Protein AF-A0A355X8R9-F1 (afdb_monomer_lite)

pLDDT: mean 84.22, std 6.58, range [48.84, 92.0]

Foldseek 3Di:
DPPDDDPDDDDFAQDCVVVVVVVCVVQDDDPVSDDDDDDDWDKHADPDPDDDPPVRDRIDTDD

Secondary structure (DSSP, 8-state):
---SPPSS-----S-SHHHHHHHHHHH--SGGGPPP-----EEEE---SS-BTTTB-SEEEE-

Sequence (63 aa):
GGSEKLEERLCVRPTSETLFCEHFKDIVHSHRDLPKLYNQWVSVVRWEKTTRPFLRSREFLWQ

Structure (mmCIF, N/CA/C/O backbone):
data_AF-A0A355X8R9-F1
#
_entry.id   AF-A0A355X8R9-F1
#
loop_
_atom_site.group_PDB
_atom_site.id
_atom_site.type_symbol
_atom_site.label_atom_id
_atom_site.label_alt_id
_atom_site.label_comp_id
_atom_site.label_asym_id
_atom_site.label_entity_id
_atom_site.label_seq_id
_atom_site.pdbx_PDB_ins_code
_atom_site.Cartn_x
_atom_site.Cartn_y
_atom_site.Cartn_z
_atom_site.occupancy
_atom_site.B_iso_or_equiv
_atom_site.auth_seq_id
_atom_site.auth_comp_id
_atom_site.auth_asym_id
_atom_site.auth_atom_id
_atom_site.pdbx_PDB_model_num
ATOM 1 N N . GLY A 1 1 ? -0.442 20.530 -18.714 1.00 48.84 1 GLY A N 1
ATOM 2 C CA . GLY A 1 1 ? -0.341 20.761 -17.260 1.00 48.84 1 GLY A CA 1
ATOM 3 C C . GLY A 1 1 ? 0.810 19.938 -16.732 1.00 48.84 1 GLY A C 1
ATOM 4 O O . GLY A 1 1 ? 0.950 18.809 -17.179 1.00 48.84 1 GLY A O 1
ATOM 5 N N . GLY A 1 2 ? 1.667 20.506 -15.885 1.00 72.62 2 GLY A N 1
ATOM 6 C CA . GLY A 1 2 ? 2.879 19.828 -15.390 1.00 72.62 2 GLY A CA 1
ATOM 7 C C . GLY A 1 2 ? 4.082 20.745 -15.155 1.00 72.62 2 GLY A C 1
ATOM 8 O O . GLY A 1 2 ? 5.103 20.290 -14.655 1.00 72.62 2 GLY A O 1
ATOM 9 N N . SER A 1 3 ? 3.975 22.026 -15.513 1.00 78.06 3 SER A N 1
ATOM 10 C CA . SER A 1 3 ? 5.056 23.003 -15.327 1.00 78.06 3 SER A CA 1
ATOM 11 C C . SER A 1 3 ? 5.062 23.646 -13.937 1.00 78.06 3 SER A C 1
ATOM 13 O O . SER A 1 3 ? 6.041 24.288 -13.567 1.00 78.06 3 SER A O 1
ATOM 15 N N . GLU A 1 4 ? 3.980 23.494 -13.172 1.00 84.75 4 GLU A N 1
ATOM 16 C CA . GLU A 1 4 ? 3.876 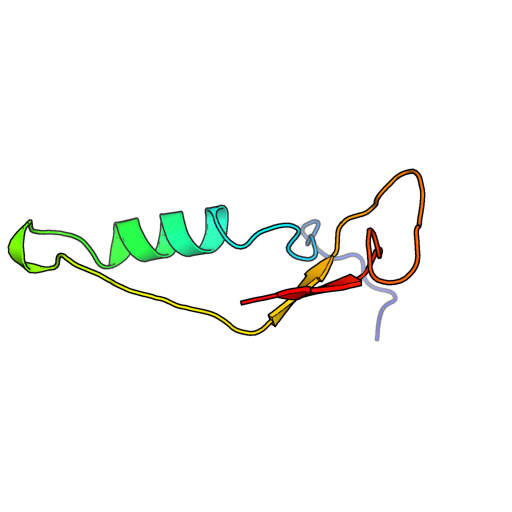24.021 -11.814 1.00 84.75 4 GLU A CA 1
ATOM 17 C C . GLU A 1 4 ? 4.491 23.031 -10.827 1.00 84.75 4 GLU A C 1
ATOM 19 O O . GLU A 1 4 ? 4.206 21.831 -10.856 1.00 84.75 4 GLU A O 1
ATOM 24 N N . LYS A 1 5 ? 5.372 23.535 -9.958 1.00 80.31 5 LYS A N 1
ATOM 25 C CA . LYS A 1 5 ? 5.897 22.741 -8.850 1.00 80.31 5 LYS A CA 1
ATOM 26 C C . LYS A 1 5 ? 4.756 22.445 -7.889 1.00 80.31 5 LYS A C 1
ATOM 28 O O . LYS A 1 5 ? 4.050 23.357 -7.474 1.00 80.31 5 LYS A O 1
ATOM 33 N N . LEU A 1 6 ? 4.634 21.177 -7.511 1.00 84.81 6 LEU A N 1
ATOM 34 C CA . LEU A 1 6 ? 3.791 20.786 -6.390 1.00 84.81 6 LEU A CA 1
ATOM 35 C C . LEU A 1 6 ? 4.245 21.532 -5.129 1.00 84.81 6 LEU A C 1
ATOM 37 O O . LEU A 1 6 ? 5.448 21.695 -4.905 1.00 84.81 6 LEU A O 1
ATOM 41 N N . GLU A 1 7 ? 3.273 21.957 -4.326 1.00 86.88 7 GLU A N 1
ATOM 42 C CA . GLU A 1 7 ? 3.502 22.589 -3.023 1.00 86.88 7 GLU A CA 1
ATOM 43 C C . GLU A 1 7 ? 4.261 21.641 -2.084 1.00 86.88 7 GLU A C 1
ATOM 45 O O . GLU A 1 7 ? 5.215 22.040 -1.417 1.00 86.88 7 GLU A O 1
ATOM 50 N N . GLU A 1 8 ? 3.928 20.349 -2.147 1.00 84.81 8 GLU A N 1
ATOM 51 C CA . GLU A 1 8 ? 4.582 19.290 -1.389 1.00 84.81 8 GLU A CA 1
ATOM 52 C C . GLU A 1 8 ? 5.073 18.154 -2.290 1.00 84.81 8 GLU A C 1
ATOM 54 O O . GLU A 1 8 ? 4.530 17.857 -3.358 1.00 84.81 8 GLU A O 1
ATOM 59 N N . ARG A 1 9 ? 6.147 17.487 -1.856 1.00 85.19 9 ARG A N 1
ATOM 60 C CA . AR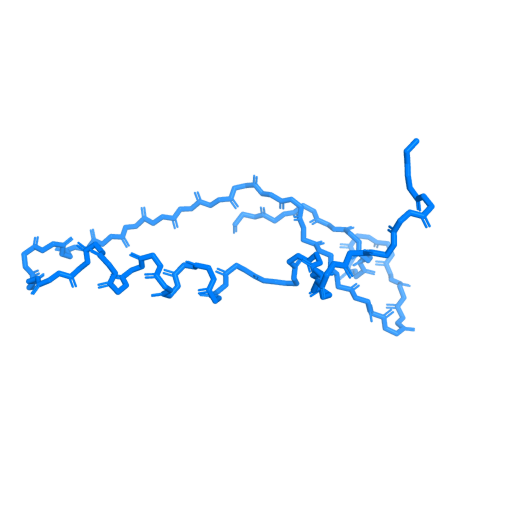G A 1 9 ? 6.696 16.340 -2.582 1.00 85.19 9 ARG A CA 1
ATOM 61 C C . ARG A 1 9 ? 5.805 15.124 -2.360 1.00 85.19 9 ARG A C 1
ATOM 63 O O . ARG A 1 9 ? 5.774 14.578 -1.264 1.00 85.19 9 ARG A O 1
ATOM 70 N N . LEU A 1 10 ? 5.166 14.653 -3.423 1.00 85.94 10 LEU A N 1
ATOM 71 C CA . LEU A 1 10 ? 4.417 13.400 -3.407 1.00 85.94 10 LEU A CA 1
ATOM 72 C C . LEU A 1 10 ? 5.328 12.225 -3.769 1.00 85.94 10 LEU A C 1
ATOM 74 O O . LEU A 1 10 ? 6.180 12.327 -4.656 1.00 85.94 10 LEU A O 1
ATOM 78 N N . CYS A 1 11 ? 5.142 11.097 -3.088 1.00 85.38 11 CYS A N 1
ATOM 79 C CA . CYS A 1 11 ? 5.829 9.848 -3.389 1.00 85.38 11 CYS A CA 1
ATOM 80 C C . CYS A 1 11 ? 4.845 8.807 -3.936 1.00 85.38 11 CYS A C 1
ATOM 82 O O . CYS A 1 11 ? 3.684 8.740 -3.535 1.00 85.38 11 CYS A O 1
ATOM 84 N N . VAL A 1 12 ? 5.320 7.972 -4.861 1.00 84.94 12 VAL A N 1
ATOM 85 C CA . VAL A 1 12 ? 4.585 6.769 -5.270 1.00 84.94 12 VAL A CA 1
ATOM 86 C C . VAL A 1 12 ? 4.811 5.701 -4.207 1.00 84.94 12 VAL A C 1
ATOM 88 O O . VAL A 1 12 ? 5.942 5.522 -3.755 1.00 84.94 12 VAL A O 1
ATOM 91 N N . ARG A 1 13 ? 3.750 4.991 -3.810 1.00 84.25 13 ARG A N 1
ATOM 92 C CA . ARG A 1 13 ? 3.811 4.003 -2.725 1.00 84.25 13 ARG A CA 1
ATOM 93 C C . ARG A 1 13 ? 4.891 2.925 -2.965 1.00 84.25 13 ARG A C 1
ATOM 95 O O . ARG A 1 13 ? 4.825 2.198 -3.962 1.00 84.25 13 ARG A O 1
ATOM 102 N N . PRO A 1 14 ? 5.846 2.755 -2.033 1.00 82.19 14 PRO A N 1
ATOM 103 C CA . PRO A 1 14 ? 6.743 1.597 -2.010 1.00 82.19 14 PRO A CA 1
ATOM 104 C C . PRO A 1 14 ? 6.173 0.421 -1.194 1.00 82.19 14 PRO A C 1
ATOM 106 O O . PRO A 1 14 ? 6.637 -0.718 -1.307 1.00 82.19 14 PRO A O 1
ATOM 109 N N . THR A 1 15 ? 5.190 0.715 -0.343 1.00 85.38 15 THR A N 1
ATOM 110 C CA . THR A 1 15 ? 4.391 -0.164 0.521 1.00 85.38 15 THR A CA 1
ATOM 111 C C . THR A 1 15 ? 3.198 0.673 1.018 1.00 85.38 15 THR A C 1
ATOM 113 O O . THR A 1 15 ? 3.284 1.903 1.027 1.00 85.38 15 THR A O 1
ATOM 116 N N . SER A 1 16 ? 2.080 0.038 1.376 1.00 87.06 16 SER A N 1
ATOM 117 C CA . SER A 1 16 ? 0.866 0.724 1.851 1.00 87.06 16 SER A CA 1
ATOM 118 C C . SER A 1 16 ? 0.776 0.828 3.385 1.00 87.06 16 SER A C 1
ATOM 120 O O . SER A 1 16 ? -0.255 1.257 3.889 1.00 87.06 16 SER A O 1
ATOM 122 N N . GLU A 1 17 ? 1.815 0.451 4.141 1.00 84.69 17 GLU A N 1
ATOM 123 C CA . GLU A 1 17 ? 1.791 0.439 5.618 1.00 84.69 17 GLU A CA 1
ATOM 124 C C . GLU A 1 17 ? 1.408 1.786 6.232 1.00 84.69 17 GLU A C 1
ATOM 126 O O . GLU A 1 17 ? 0.536 1.827 7.088 1.00 84.69 17 GLU A O 1
ATOM 131 N N . THR A 1 18 ? 2.009 2.894 5.792 1.00 85.50 18 THR A N 1
ATOM 132 C CA . THR A 1 18 ? 1.725 4.220 6.366 1.00 85.50 18 THR A CA 1
ATOM 133 C C . THR A 1 18 ? 0.270 4.632 6.152 1.00 85.50 18 THR A C 1
ATOM 135 O O . THR A 1 18 ? -0.387 5.066 7.094 1.00 85.50 18 THR A O 1
ATOM 138 N N . LEU A 1 19 ? -0.253 4.397 4.946 1.00 86.81 19 LEU A N 1
ATOM 139 C CA . LEU A 1 19 ? -1.650 4.655 4.595 1.00 86.81 19 LEU A CA 1
ATOM 140 C C . LEU A 1 19 ? -2.612 3.785 5.414 1.00 86.81 19 LEU A C 1
ATOM 142 O O . LEU A 1 19 ? -3.611 4.278 5.933 1.00 86.81 19 LEU A O 1
ATOM 146 N N . PHE A 1 20 ? -2.312 2.491 5.550 1.00 87.25 20 PHE A N 1
ATOM 147 C CA . PHE A 1 20 ? -3.143 1.587 6.340 1.00 87.25 20 PHE A CA 1
ATOM 148 C C . PHE A 1 20 ? -3.063 1.890 7.834 1.00 87.25 20 PHE A C 1
ATOM 150 O O . PHE A 1 20 ? -4.085 1.819 8.499 1.00 87.25 20 PHE A O 1
ATOM 157 N N . CYS A 1 21 ? -1.900 2.251 8.375 1.00 85.75 21 CYS A N 1
ATOM 158 C CA . CYS A 1 21 ? -1.738 2.591 9.788 1.00 85.75 21 CYS A CA 1
ATOM 159 C C . CYS A 1 21 ? -2.549 3.831 10.183 1.00 85.75 21 CYS A C 1
ATOM 161 O O . CYS A 1 21 ? -3.215 3.808 11.218 1.00 85.75 21 CYS A O 1
ATOM 163 N N . GLU A 1 22 ? -2.533 4.886 9.363 1.00 89.25 22 GLU A N 1
ATOM 164 C CA . GLU A 1 22 ? -3.388 6.064 9.573 1.00 89.25 22 GLU A CA 1
ATOM 165 C C . GLU A 1 22 ? -4.867 5.684 9.497 1.00 89.25 22 GLU A C 1
ATOM 167 O O . GLU A 1 22 ? -5.634 5.989 10.407 1.00 89.25 22 GLU A O 1
ATOM 172 N N . HIS A 1 23 ? -5.250 4.907 8.484 1.00 89.31 23 HIS A N 1
ATOM 173 C CA . HIS A 1 23 ? -6.624 4.438 8.354 1.00 89.31 23 HIS A CA 1
ATOM 174 C C . HIS A 1 23 ? -7.069 3.565 9.541 1.00 89.31 23 HIS A C 1
ATOM 176 O O . HIS A 1 23 ? -8.166 3.737 10.064 1.00 89.31 23 HIS A O 1
ATOM 182 N N . PHE A 1 24 ? -6.221 2.643 10.005 1.00 89.56 24 PHE A N 1
ATOM 183 C CA . PHE A 1 24 ? -6.524 1.766 11.133 1.00 89.56 24 PHE A CA 1
ATOM 184 C C . PHE A 1 24 ? -6.686 2.541 12.439 1.00 89.56 24 PHE A C 1
ATOM 186 O O . PHE A 1 24 ? -7.561 2.196 13.232 1.00 89.56 24 PHE A O 1
ATOM 193 N N . LYS A 1 25 ? -5.894 3.597 12.648 1.00 88.50 25 LYS A N 1
ATOM 194 C CA . LYS A 1 25 ? -6.032 4.490 13.805 1.00 88.50 25 LYS A CA 1
ATOM 195 C C . LYS A 1 25 ? -7.408 5.160 13.851 1.00 88.50 25 LYS A C 1
ATOM 197 O O . LYS A 1 25 ? -7.976 5.292 14.933 1.00 88.50 25 LYS A O 1
ATOM 202 N N . ASP A 1 26 ? -7.937 5.550 12.697 1.00 89.88 26 ASP A N 1
ATOM 203 C CA . ASP A 1 26 ? -9.212 6.262 12.612 1.00 89.88 26 ASP A CA 1
ATOM 204 C C . ASP A 1 26 ? -10.431 5.333 12.685 1.00 89.88 26 ASP A C 1
ATOM 206 O O . ASP A 1 26 ? -11.501 5.772 13.090 1.00 89.88 26 ASP A O 1
ATOM 210 N N . ILE A 1 27 ? -10.299 4.054 12.312 1.00 90.06 27 ILE A N 1
ATOM 211 C CA . ILE A 1 27 ? -11.433 3.108 12.310 1.00 90.06 27 ILE A CA 1
ATOM 212 C C . ILE A 1 27 ? -11.478 2.168 13.521 1.00 90.06 27 ILE A C 1
ATOM 214 O O . ILE A 1 27 ? -12.520 1.561 13.766 1.00 90.06 27 ILE A O 1
ATOM 218 N N . VAL A 1 28 ? -10.360 1.957 14.224 1.00 89.50 28 VAL A N 1
ATOM 219 C CA . VAL A 1 28 ? -10.288 1.040 15.372 1.00 89.50 28 VAL A CA 1
ATOM 220 C C . VAL A 1 28 ? -10.317 1.853 16.662 1.00 89.50 28 VAL A C 1
ATOM 222 O O . VAL A 1 28 ? -9.333 2.492 17.030 1.00 89.50 28 VAL A O 1
ATOM 225 N N . HIS A 1 29 ? -11.439 1.801 17.382 1.00 92.00 29 HIS A N 1
ATOM 226 C CA . HIS A 1 29 ? -11.610 2.510 18.656 1.00 92.00 29 HIS A CA 1
ATOM 227 C C . HIS A 1 29 ? -11.878 1.567 19.831 1.00 92.00 29 HIS A C 1
ATOM 229 O O . HIS A 1 29 ? -11.617 1.913 20.983 1.00 92.00 29 HIS A O 1
ATOM 235 N N . SER A 1 30 ? -12.377 0.361 19.561 1.00 91.50 30 SER A N 1
ATOM 236 C CA . SER A 1 30 ? -12.658 -0.656 20.567 1.00 91.50 30 SER A CA 1
ATOM 237 C C . SER A 1 30 ? -12.131 -2.021 20.141 1.00 91.50 30 SER A C 1
ATOM 239 O O . SER A 1 30 ? -12.020 -2.331 18.956 1.00 91.50 30 SER A O 1
ATOM 241 N N . HIS A 1 31 ? -11.891 -2.903 21.115 1.00 87.06 31 HIS A N 1
ATOM 242 C CA . HIS A 1 31 ? -11.520 -4.295 20.839 1.00 87.06 31 HIS A CA 1
ATOM 243 C C . HIS A 1 31 ? -12.575 -5.021 19.979 1.00 87.06 31 HIS A C 1
ATOM 245 O O . HIS A 1 31 ? -12.267 -6.033 19.353 1.00 87.06 31 HIS A O 1
ATOM 251 N N . ARG A 1 32 ? -13.822 -4.528 19.984 1.00 91.00 32 ARG A N 1
ATOM 252 C CA . ARG A 1 32 ? -14.946 -5.072 19.211 1.00 91.00 32 ARG A CA 1
ATOM 253 C C . ARG A 1 32 ? -14.833 -4.797 17.714 1.00 91.00 32 ARG A C 1
ATOM 255 O O . ARG 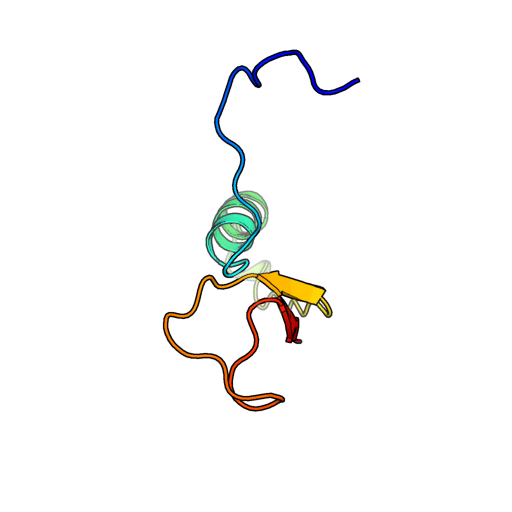A 1 32 ? -15.466 -5.495 16.932 1.00 91.00 32 ARG A O 1
ATOM 262 N N . ASP A 1 33 ? -14.037 -3.805 17.319 1.00 87.75 33 ASP A N 1
ATOM 263 C CA . ASP A 1 33 ? -13.852 -3.454 15.911 1.00 87.75 33 ASP A CA 1
ATOM 264 C C . ASP A 1 33 ? -12.924 -4.443 15.192 1.00 87.75 33 ASP A C 1
ATOM 266 O O . ASP A 1 33 ? -12.902 -4.485 13.960 1.00 87.75 33 ASP A O 1
ATOM 270 N N . LEU A 1 34 ? -12.180 -5.250 15.953 1.00 91.06 34 LEU A N 1
ATOM 271 C CA . LEU A 1 34 ? -11.254 -6.263 15.463 1.00 91.06 34 LEU A CA 1
ATOM 272 C C . LEU A 1 34 ? -11.937 -7.641 15.345 1.00 91.06 34 LEU A C 1
ATOM 274 O O . LEU A 1 34 ? -12.805 -7.964 16.156 1.00 91.06 34 LEU A O 1
ATOM 278 N N . PRO A 1 35 ? -11.517 -8.489 14.384 1.00 88.25 35 PRO A N 1
ATOM 279 C CA . PRO A 1 35 ? -10.400 -8.293 13.455 1.00 88.25 35 PRO A CA 1
ATOM 280 C C . PRO A 1 35 ? -10.793 -7.515 12.187 1.00 88.25 35 PRO A C 1
ATOM 282 O O . PRO A 1 35 ? -11.844 -7.752 11.593 1.00 88.25 35 PRO A O 1
ATOM 285 N N . LYS A 1 36 ? -9.909 -6.622 11.724 1.00 84.56 36 LYS A N 1
ATOM 286 C CA . LYS A 1 36 ? -10.003 -6.013 10.388 1.00 84.56 36 LYS A CA 1
ATOM 287 C C . LYS A 1 36 ? -9.043 -6.730 9.444 1.00 84.56 36 LYS A C 1
ATOM 289 O O . LYS A 1 36 ? -7.835 -6.703 9.655 1.00 84.56 36 LYS A O 1
ATOM 294 N N . LEU A 1 37 ? -9.589 -7.377 8.419 1.00 87.50 37 LEU A N 1
ATOM 295 C CA . LEU A 1 37 ? -8.827 -8.110 7.411 1.00 87.50 37 LEU A CA 1
ATOM 296 C C . LEU A 1 37 ? -8.981 -7.390 6.073 1.00 87.50 37 LEU A C 1
ATOM 298 O O . LEU A 1 37 ? -10.009 -7.523 5.411 1.00 87.50 37 LEU A O 1
ATOM 302 N N . TYR A 1 38 ? -7.968 -6.611 5.698 1.00 87.00 38 TYR A N 1
ATOM 303 C CA . TYR A 1 38 ? -7.927 -5.928 4.409 1.00 87.0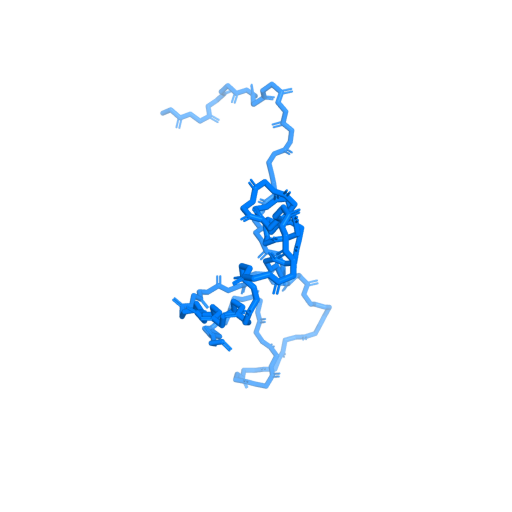0 38 TYR A CA 1
ATOM 304 C C . TYR A 1 38 ? -6.869 -6.528 3.508 1.00 87.00 38 TYR A C 1
ATOM 306 O O . TYR A 1 38 ? -5.805 -6.953 3.953 1.00 87.00 38 TYR A O 1
ATOM 314 N N . ASN A 1 39 ? -7.198 -6.537 2.225 1.00 87.81 39 ASN A N 1
ATOM 315 C CA . ASN A 1 39 ? -6.333 -7.019 1.180 1.00 87.81 39 ASN A CA 1
ATOM 316 C C . ASN A 1 39 ? -6.453 -6.108 -0.045 1.00 87.81 39 ASN A C 1
ATOM 318 O O . ASN A 1 39 ? -7.565 -5.693 -0.381 1.00 87.81 39 ASN A O 1
ATOM 322 N N . GLN A 1 40 ? -5.340 -5.793 -0.707 1.00 84.44 40 GLN A N 1
ATOM 323 C CA . GLN A 1 40 ? -5.323 -4.842 -1.812 1.00 84.44 40 GLN A CA 1
ATOM 324 C C . GLN A 1 40 ? -4.466 -5.351 -2.978 1.00 84.44 40 GLN A C 1
ATOM 326 O O . GLN A 1 40 ? -3.249 -5.406 -2.888 1.00 84.44 40 GLN A O 1
ATOM 331 N N . TRP A 1 41 ? -5.105 -5.604 -4.123 1.00 89.38 41 TRP A N 1
ATOM 332 C CA . TRP A 1 41 ? -4.422 -5.956 -5.373 1.00 89.38 41 TRP A CA 1
ATOM 333 C C . TRP A 1 41 ? -3.968 -4.709 -6.122 1.00 89.38 41 TRP A C 1
ATOM 335 O O . TRP A 1 41 ? -4.792 -4.004 -6.709 1.00 89.38 41 TRP A O 1
ATOM 345 N N . VAL A 1 42 ? -2.669 -4.417 -6.107 1.00 88.31 42 VAL A N 1
ATOM 346 C CA . VAL A 1 42 ? -2.121 -3.169 -6.647 1.00 88.31 42 VAL A CA 1
ATOM 347 C C . VAL A 1 42 ? -0.696 -3.286 -7.174 1.00 88.31 42 VAL A C 1
ATOM 349 O O . VAL A 1 42 ? 0.065 -4.149 -6.751 1.00 88.31 42 VAL A O 1
ATOM 352 N N . SER A 1 43 ? -0.300 -2.359 -8.057 1.00 87.50 43 SER A N 1
ATOM 353 C CA . SER A 1 43 ? 1.116 -2.146 -8.357 1.00 87.50 43 SER A CA 1
ATOM 354 C C . SER A 1 43 ? 1.807 -1.308 -7.279 1.00 87.50 43 SER A C 1
ATOM 356 O O . SER A 1 43 ? 1.248 -0.352 -6.718 1.00 87.50 43 SER A O 1
ATOM 358 N N . VAL A 1 44 ? 3.043 -1.701 -6.984 1.00 87.12 44 VAL A N 1
ATOM 359 C CA . VAL A 1 44 ? 3.947 -1.052 -6.036 1.00 87.12 44 VAL A CA 1
ATOM 360 C C . VAL A 1 44 ? 5.228 -0.685 -6.771 1.00 87.12 44 VAL A C 1
ATOM 362 O O . VAL A 1 44 ? 5.719 -1.463 -7.593 1.00 87.12 44 VAL A O 1
ATOM 365 N N . VAL A 1 45 ? 5.778 0.493 -6.466 1.00 88.19 45 VAL A N 1
ATOM 366 C CA . VAL A 1 45 ? 7.007 0.980 -7.097 1.00 88.19 45 VAL A CA 1
ATOM 367 C C . VAL A 1 45 ? 8.145 1.015 -6.084 1.00 88.19 45 VAL A C 1
ATOM 369 O O . VAL A 1 45 ? 8.079 1.715 -5.078 1.00 88.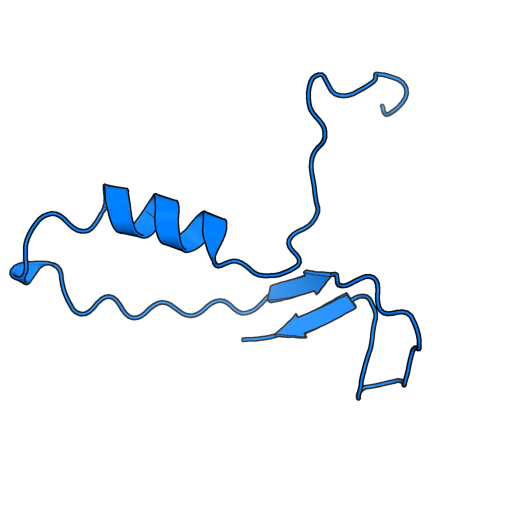19 45 VAL A O 1
ATOM 372 N N . ARG A 1 46 ? 9.226 0.281 -6.363 1.00 87.12 46 ARG A N 1
ATOM 373 C CA . ARG A 1 46 ? 10.467 0.287 -5.576 1.00 87.12 46 ARG A CA 1
ATOM 374 C C . ARG A 1 46 ? 11.660 0.550 -6.481 1.00 87.12 46 ARG A C 1
ATOM 376 O O . ARG A 1 46 ? 11.886 -0.141 -7.473 1.00 87.12 46 ARG A O 1
ATOM 383 N N . TRP A 1 47 ? 12.458 1.558 -6.141 1.00 84.94 47 TRP A N 1
ATOM 384 C CA . TRP A 1 47 ? 13.644 1.920 -6.918 1.00 84.94 47 TRP A CA 1
ATOM 385 C C . TRP A 1 47 ? 14.839 1.022 -6.567 1.00 84.94 47 TRP A C 1
ATOM 387 O O . TRP A 1 47 ? 15.787 1.428 -5.899 1.00 84.94 47 TRP A O 1
ATOM 397 N N . GLU A 1 48 ? 14.767 -0.230 -7.011 1.00 81.44 48 GLU A N 1
ATOM 398 C CA . GLU A 1 48 ? 15.780 -1.256 -6.757 1.00 81.44 48 GLU A CA 1
ATOM 399 C C . GLU A 1 48 ? 17.082 -1.003 -7.540 1.00 81.44 48 GLU A C 1
ATOM 401 O O . GLU A 1 48 ? 17.055 -0.664 -8.725 1.00 81.44 48 GLU A O 1
ATOM 406 N N . LYS A 1 49 ? 18.242 -1.218 -6.895 1.00 80.25 49 LYS A N 1
ATOM 407 C CA . LYS A 1 49 ? 19.580 -1.002 -7.496 1.00 80.25 49 LYS A CA 1
ATOM 408 C C . LYS A 1 49 ? 19.924 -1.983 -8.623 1.00 80.25 49 LYS A C 1
ATOM 410 O O . LYS A 1 49 ? 20.769 -1.684 -9.460 1.00 80.25 49 LYS A O 1
ATOM 415 N N . THR A 1 50 ? 19.312 -3.164 -8.639 1.00 79.94 50 THR A N 1
ATOM 416 C CA . THR A 1 50 ? 19.554 -4.201 -9.651 1.00 79.94 50 THR A CA 1
ATOM 417 C C . THR A 1 50 ? 18.224 -4.801 -10.060 1.00 79.94 50 THR A C 1
ATOM 419 O O . THR A 1 50 ? 17.468 -5.245 -9.200 1.00 79.94 50 THR A O 1
ATOM 422 N N . THR A 1 51 ? 17.939 -4.833 -11.358 1.00 78.31 51 THR A N 1
ATOM 423 C CA . THR A 1 51 ? 16.680 -5.364 -11.892 1.00 78.31 51 THR A CA 1
ATOM 424 C C . THR A 1 51 ? 16.879 -6.805 -12.350 1.00 78.31 51 THR A C 1
ATOM 426 O O . THR A 1 51 ? 17.822 -7.107 -13.078 1.00 78.31 51 THR A O 1
ATOM 429 N N . ARG A 1 52 ? 15.993 -7.706 -11.923 1.00 79.06 52 ARG A N 1
ATOM 430 C CA . ARG A 1 52 ? 15.890 -9.078 -12.432 1.00 79.06 52 ARG A CA 1
ATOM 431 C C . ARG A 1 52 ? 14.446 -9.275 -12.879 1.00 79.06 52 ARG A C 1
ATOM 433 O O . ARG A 1 52 ? 13.581 -9.265 -12.007 1.00 79.06 52 ARG A O 1
ATOM 440 N N . PRO A 1 53 ? 14.158 -9.421 -14.181 1.00 76.50 53 PRO A N 1
ATOM 441 C CA . PRO A 1 53 ? 12.785 -9.580 -14.655 1.00 76.50 53 PRO A CA 1
ATOM 442 C C . PRO A 1 53 ? 12.036 -10.653 -13.852 1.00 76.50 53 PRO A C 1
ATOM 444 O O . PRO A 1 53 ? 12.598 -11.711 -13.566 1.00 76.50 53 PRO A O 1
ATOM 447 N N . PHE A 1 54 ? 10.804 -10.343 -13.439 1.00 69.12 54 PHE A N 1
ATOM 448 C CA . PHE A 1 54 ? 9.921 -11.140 -12.565 1.00 69.12 54 PHE A CA 1
ATOM 449 C C . PHE A 1 54 ? 10.365 -11.317 -11.104 1.00 69.12 54 PHE A C 1
ATOM 451 O O . PHE A 1 54 ? 9.522 -11.277 -10.216 1.00 69.12 54 PHE A O 1
ATOM 458 N N . LEU A 1 55 ? 11.660 -11.465 -10.823 1.00 73.81 55 LEU A N 1
ATOM 459 C CA . LEU A 1 55 ? 12.168 -11.657 -9.456 1.00 73.81 55 LEU A CA 1
ATOM 460 C C . LEU A 1 55 ? 12.381 -10.337 -8.695 1.00 73.81 55 LEU A C 1
ATOM 462 O O . LEU A 1 55 ? 12.362 -10.314 -7.467 1.00 73.81 55 LEU A O 1
ATOM 466 N N . ARG A 1 56 ? 12.654 -9.244 -9.416 1.00 80.56 56 ARG A N 1
ATOM 467 C CA . ARG A 1 56 ? 12.925 -7.905 -8.879 1.00 80.56 56 ARG A CA 1
ATOM 468 C C . ARG A 1 56 ? 12.742 -6.847 -9.972 1.00 80.56 56 ARG A C 1
ATOM 470 O O . ARG A 1 56 ? 13.695 -6.493 -10.671 1.00 80.56 56 ARG A O 1
ATOM 477 N N . SER A 1 57 ? 11.519 -6.345 -10.103 1.00 80.56 57 SER A N 1
ATOM 478 C CA . SER A 1 57 ? 11.155 -5.249 -11.012 1.00 80.56 57 SER A CA 1
ATOM 479 C C . SER A 1 57 ? 10.967 -3.935 -10.249 1.00 80.56 57 SER A C 1
ATOM 481 O O . SER A 1 57 ? 10.741 -3.940 -9.042 1.00 80.56 57 SER A O 1
ATOM 483 N N . ARG A 1 58 ? 11.065 -2.799 -10.954 1.00 83.62 58 ARG A N 1
ATOM 484 C CA . ARG A 1 58 ? 10.841 -1.469 -10.353 1.00 83.62 58 ARG A CA 1
ATOM 485 C C . ARG A 1 58 ? 9.377 -1.218 -10.045 1.00 83.62 58 ARG A C 1
ATOM 487 O O . ARG A 1 58 ? 9.065 -0.631 -9.022 1.00 83.62 58 ARG A O 1
ATOM 494 N N . GLU A 1 59 ? 8.509 -1.660 -10.941 1.00 87.19 59 GLU A N 1
ATOM 495 C CA . GLU A 1 59 ? 7.075 -1.747 -10.731 1.00 87.19 59 GLU A CA 1
ATOM 496 C C . GLU A 1 59 ? 6.695 -3.218 -10.823 1.00 87.19 59 GLU A C 1
ATOM 498 O O . GLU A 1 59 ? 7.162 -3.937 -11.713 1.00 87.19 59 GLU A O 1
ATOM 503 N N . PHE A 1 60 ? 5.887 -3.675 -9.879 1.00 86.38 60 PHE A N 1
ATOM 504 C CA . PHE A 1 60 ? 5.361 -5.028 -9.890 1.00 86.38 60 PHE A CA 1
ATOM 505 C C . PHE A 1 60 ? 3.990 -5.063 -9.222 1.00 86.38 60 PHE A C 1
ATOM 507 O O . PHE A 1 60 ? 3.685 -4.243 -8.356 1.00 86.38 60 PHE A O 1
ATOM 514 N N . LEU A 1 61 ? 3.158 -6.001 -9.669 1.00 85.50 61 LEU A N 1
ATOM 515 C CA . LEU A 1 61 ? 1.819 -6.236 -9.138 1.00 85.50 61 LEU A CA 1
ATOM 516 C C . LEU A 1 61 ? 1.917 -7.129 -7.894 1.00 85.50 61 LEU A C 1
ATOM 518 O O . LEU A 1 61 ? 2.631 -8.132 -7.914 1.00 85.50 61 LEU A O 1
ATOM 522 N N . TRP A 1 62 ? 1.219 -6.746 -6.826 1.00 80.88 62 TRP A N 1
ATOM 523 C CA . TRP A 1 62 ? 1.232 -7.388 -5.508 1.00 80.88 62 TRP A CA 1
ATOM 524 C C . TRP A 1 62 ? -0.213 -7.477 -4.944 1.00 80.88 62 TRP A C 1
ATOM 526 O O . TRP A 1 62 ? -1.054 -6.644 -5.288 1.00 80.88 62 TRP A O 1
ATOM 536 N N . GLN A 1 63 ? -0.488 -8.483 -4.094 1.00 72.56 63 GLN A N 1
ATOM 537 C CA . GLN A 1 6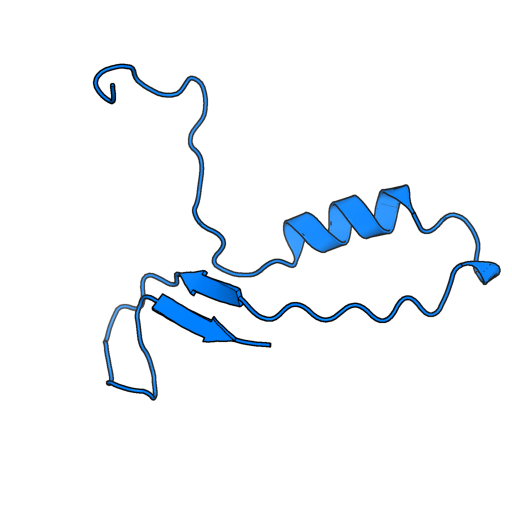3 ? -1.662 -8.623 -3.202 1.00 72.56 63 GLN A CA 1
ATOM 538 C C . GLN A 1 63 ? -1.357 -8.459 -1.699 1.00 72.56 63 GLN A C 1
ATOM 540 O O . GLN A 1 63 ? -0.528 -9.240 -1.180 1.00 72.56 63 GLN A O 1
#

Radius of gyration: 16.52 Å; chains: 1; bounding box: 34×36×38 Å